Protein AF-A0A7Y0DZJ0-F1 (afdb_monomer)

Solvent-accessible surface area (backbone atoms only — not comparable to full-atom values): 6626 Å² total; per-residue (Å²): 134,86,83,87,88,81,76,81,82,70,68,72,65,77,72,63,78,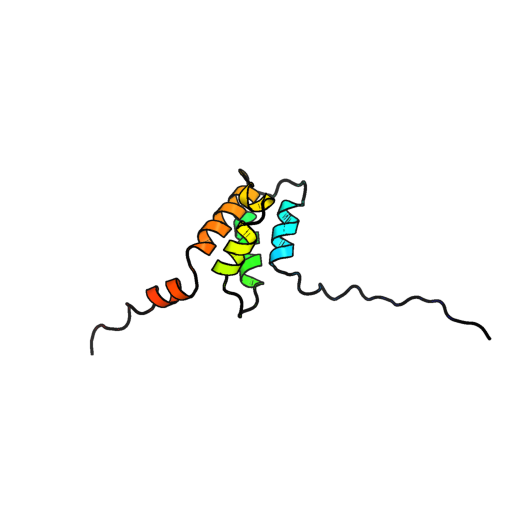68,51,43,66,55,59,58,51,48,60,76,68,44,97,60,86,69,60,91,77,43,30,64,54,53,50,50,54,36,62,71,58,48,59,92,88,58,54,63,15,59,54,22,46,59,55,37,64,37,67,71,39,57,66,36,71,61,71,38,62,18,46,36,32,50,50,25,57,56,43,36,73,55,36,67,70,60,53,58,64,62,67,69,77,76,83,84,78,89,131

Mean predicted aligned error: 12.22 Å

Structure (mmCIF, N/CA/C/O backbone):
data_AF-A0A7Y0DZJ0-F1
#
_entry.id   AF-A0A7Y0DZJ0-F1
#
loop_
_atom_site.group_PDB
_atom_site.id
_atom_site.type_symbol
_atom_site.label_atom_id
_atom_site.label_alt_id
_atom_site.label_comp_id
_atom_site.label_asym_id
_atom_site.label_entity_id
_atom_site.label_seq_id
_atom_site.pdbx_PDB_ins_code
_atom_site.Cartn_x
_atom_site.Cartn_y
_atom_site.Cartn_z
_atom_site.occupancy
_atom_site.B_iso_or_equiv
_atom_site.auth_seq_id
_atom_site.auth_comp_id
_atom_site.auth_asym_id
_atom_site.auth_atom_id
_atom_site.pdbx_PDB_model_num
ATOM 1 N N . MET A 1 1 ? 11.712 -55.951 3.857 1.00 36.31 1 MET A N 1
ATOM 2 C CA . MET A 1 1 ? 12.914 -55.262 3.346 1.00 36.31 1 MET A CA 1
ATOM 3 C C . MET A 1 1 ? 12.481 -54.316 2.233 1.00 36.31 1 MET A C 1
ATOM 5 O O . MET A 1 1 ? 11.801 -54.787 1.335 1.00 36.31 1 MET A O 1
ATOM 9 N N . THR A 1 2 ? 12.869 -53.035 2.354 1.00 40.84 2 THR A N 1
ATOM 10 C CA . THR A 1 2 ? 13.033 -52.016 1.280 1.00 40.84 2 THR A CA 1
ATOM 11 C C . THR A 1 2 ? 11.740 -51.488 0.619 1.00 40.84 2 THR A C 1
ATOM 13 O O . THR A 1 2 ? 11.138 -52.183 -0.182 1.00 40.84 2 THR A O 1
ATOM 16 N N . VAL A 1 3 ? 11.117 -50.401 1.106 1.00 44.72 3 VAL A N 1
ATOM 17 C CA . VAL A 1 3 ? 11.385 -48.938 0.958 1.00 44.72 3 VAL A CA 1
ATOM 18 C C . VAL A 1 3 ? 10.825 -48.318 -0.340 1.00 44.72 3 VAL A C 1
ATOM 20 O O . VAL A 1 3 ? 11.276 -48.632 -1.431 1.00 44.72 3 VAL A O 1
ATOM 23 N N . SER A 1 4 ? 9.847 -47.426 -0.108 1.00 49.47 4 SER A N 1
ATOM 24 C CA . SER A 1 4 ? 9.380 -46.204 -0.798 1.00 49.47 4 SER A CA 1
ATOM 25 C C . SER A 1 4 ? 9.991 -45.796 -2.143 1.00 49.47 4 SER A C 1
ATOM 27 O O . SER A 1 4 ? 11.206 -45.842 -2.287 1.00 49.47 4 SER A O 1
ATOM 29 N N . LEU A 1 5 ? 9.154 -45.236 -3.032 1.00 49.94 5 LEU A N 1
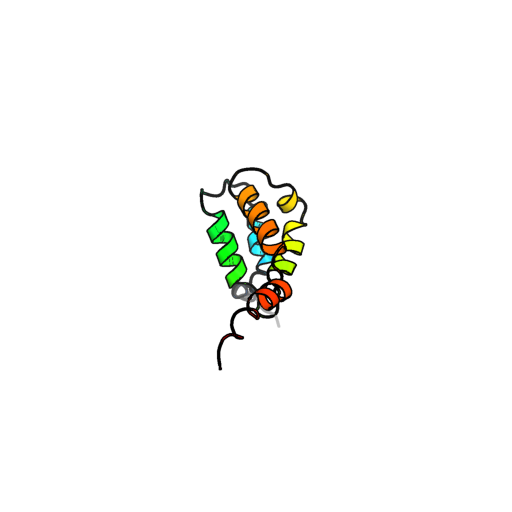ATOM 30 C CA . LEU A 1 5 ? 9.373 -43.931 -3.687 1.00 49.94 5 LEU A CA 1
ATOM 31 C C . LEU A 1 5 ? 8.213 -43.625 -4.650 1.00 49.94 5 LEU A C 1
ATOM 33 O O . LEU A 1 5 ? 8.287 -43.954 -5.824 1.00 49.94 5 LEU A O 1
ATOM 37 N N . TYR A 1 6 ? 7.170 -42.945 -4.174 1.00 43.44 6 TYR A N 1
ATOM 38 C CA . TYR A 1 6 ? 6.664 -41.799 -4.929 1.00 43.44 6 TYR A CA 1
ATOM 39 C C . TYR A 1 6 ? 6.495 -40.640 -3.945 1.00 43.44 6 TYR A C 1
ATOM 41 O O . TYR A 1 6 ? 5.933 -40.833 -2.863 1.00 43.44 6 TYR A O 1
ATOM 49 N N . PRO A 1 7 ? 7.125 -39.496 -4.255 1.00 46.78 7 PRO A N 1
ATOM 50 C CA . PRO A 1 7 ? 7.273 -38.380 -3.347 1.00 46.78 7 PRO A CA 1
ATOM 51 C C . PRO A 1 7 ? 5.911 -37.766 -3.078 1.00 46.78 7 PRO A C 1
ATOM 53 O O . PRO A 1 7 ? 5.022 -37.812 -3.923 1.00 46.78 7 PRO A O 1
ATOM 56 N N . SER A 1 8 ? 5.795 -37.182 -1.891 1.00 46.69 8 SER A N 1
ATOM 57 C CA . SER A 1 8 ? 4.786 -36.201 -1.545 1.00 46.69 8 SER A CA 1
ATOM 58 C C . SER A 1 8 ? 4.399 -35.384 -2.773 1.00 46.69 8 SER A C 1
ATOM 60 O O . SER A 1 8 ? 5.173 -34.527 -3.207 1.00 46.69 8 SER A O 1
ATOM 62 N N . ASP A 1 9 ? 3.189 -35.608 -3.288 1.00 41.34 9 ASP A N 1
ATOM 63 C CA . ASP A 1 9 ? 2.434 -34.535 -3.912 1.00 41.34 9 ASP A CA 1
ATOM 64 C C . ASP A 1 9 ? 2.226 -33.510 -2.799 1.00 41.34 9 ASP A C 1
ATOM 66 O O . ASP A 1 9 ? 1.241 -33.489 -2.062 1.00 41.34 9 ASP A O 1
ATOM 70 N N . SER A 1 10 ? 3.258 -32.688 -2.633 1.00 46.56 10 SER A N 1
ATOM 71 C CA . SER A 1 10 ? 3.167 -31.350 -2.113 1.00 46.56 10 SER A CA 1
ATOM 72 C C . SER A 1 10 ? 2.262 -30.637 -3.102 1.00 46.56 10 SER A C 1
ATOM 74 O O . SER A 1 10 ? 2.736 -29.954 -4.007 1.00 46.56 10 SER A O 1
ATOM 76 N N . VAL A 1 11 ? 0.954 -30.880 -2.977 1.00 43.66 11 VAL A N 1
ATOM 77 C CA . VAL A 1 11 ? -0.081 -30.024 -3.533 1.00 43.66 11 VAL A CA 1
ATOM 78 C C . VAL A 1 11 ? 0.335 -28.631 -3.119 1.00 43.66 11 VAL A C 1
ATOM 80 O O . VAL A 1 11 ? 0.328 -28.300 -1.933 1.00 43.66 11 VAL A O 1
ATOM 83 N N . ALA A 1 12 ? 0.868 -27.900 -4.099 1.00 41.81 12 ALA A N 1
ATOM 84 C CA . ALA A 1 12 ? 1.363 -26.555 -3.939 1.00 41.81 12 ALA A CA 1
ATOM 85 C C . ALA A 1 12 ? 0.358 -25.816 -3.061 1.00 41.81 12 ALA A C 1
ATOM 87 O O . ALA A 1 12 ? -0.836 -25.832 -3.374 1.00 41.81 12 ALA A O 1
ATOM 88 N N . SER A 1 13 ? 0.844 -25.299 -1.924 1.00 35.47 13 SER A N 1
ATOM 89 C CA . SER A 1 13 ? 0.031 -24.623 -0.918 1.00 35.47 13 SER A CA 1
ATOM 90 C C . SER A 1 13 ? -1.050 -23.802 -1.610 1.00 35.47 13 SER A C 1
ATOM 92 O O . SER A 1 13 ? -0.699 -23.041 -2.516 1.00 35.47 13 SER A O 1
ATOM 94 N N . PRO A 1 14 ? -2.331 -23.943 -1.225 1.00 41.19 14 PRO A N 1
ATOM 95 C CA . PRO A 1 14 ? -3.396 -23.131 -1.791 1.00 41.19 14 PRO A CA 1
ATOM 96 C C . PRO A 1 14 ? -2.992 -21.688 -1.550 1.00 41.19 14 PRO A C 1
ATOM 98 O O . PRO A 1 14 ? -2.983 -21.308 -0.386 1.00 41.19 14 PRO A O 1
ATOM 101 N N . VAL A 1 15 ? -2.538 -20.992 -2.608 1.00 43.06 15 VAL A N 1
ATOM 102 C CA . VAL A 1 15 ? -2.024 -19.610 -2.636 1.00 43.06 15 VAL A CA 1
ATOM 103 C C . VAL A 1 15 ? -1.908 -19.082 -1.217 1.00 43.06 15 VAL A C 1
ATOM 105 O O . VAL A 1 15 ? -2.870 -18.496 -0.724 1.00 43.06 15 VAL A O 1
ATOM 108 N N . ALA A 1 16 ? -0.834 -19.472 -0.510 1.00 37.78 16 ALA A N 1
ATOM 109 C CA . ALA A 1 16 ? -0.668 -19.151 0.905 1.00 37.78 16 ALA A CA 1
ATOM 110 C C . ALA A 1 16 ? -0.938 -17.663 1.018 1.00 37.78 16 ALA A C 1
ATOM 112 O O . ALA A 1 16 ? -0.164 -16.937 0.403 1.00 37.78 16 ALA A O 1
ATOM 113 N N . ILE A 1 17 ? -2.079 -17.293 1.633 1.00 44.41 17 ILE A N 1
ATOM 114 C CA . ILE A 1 17 ? -2.737 -15.977 1.547 1.00 44.41 17 ILE A CA 1
ATOM 115 C C . ILE A 1 17 ? -1.654 -14.950 1.300 1.00 44.41 17 ILE A C 1
ATOM 117 O O . ILE A 1 17 ? -0.897 -14.654 2.225 1.00 44.41 17 ILE A O 1
ATOM 121 N N . ALA A 1 18 ? -1.468 -14.588 0.024 1.00 50.06 18 ALA A N 1
ATOM 122 C CA . ALA A 1 18 ? -0.278 -13.858 -0.364 1.00 50.06 18 ALA A CA 1
ATOM 123 C C . ALA A 1 18 ? -0.354 -12.575 0.437 1.00 50.06 18 ALA A C 1
ATOM 125 O O . ALA A 1 18 ? -1.338 -11.845 0.306 1.00 50.06 18 ALA A O 1
ATOM 126 N N . ASP A 1 19 ? 0.601 -12.389 1.351 1.00 64.75 19 ASP A N 1
ATOM 127 C CA . ASP A 1 19 ? 0.653 -11.200 2.182 1.00 64.75 19 ASP A CA 1
ATOM 128 C C . ASP A 1 19 ? 0.462 -10.026 1.218 1.00 64.75 19 ASP A C 1
ATOM 130 O O . ASP A 1 19 ? 1.237 -9.906 0.265 1.00 64.75 19 ASP A O 1
ATOM 134 N N . PRO A 1 20 ? -0.597 -9.213 1.365 1.00 63.97 20 PRO A N 1
ATOM 135 C CA . PRO A 1 20 ? -0.896 -8.167 0.398 1.00 63.97 20 PRO A CA 1
ATOM 136 C C . PRO A 1 20 ? 0.324 -7.261 0.163 1.00 63.97 20 PRO A C 1
ATOM 138 O O . PRO A 1 20 ? 0.522 -6.740 -0.938 1.00 63.97 20 PRO A O 1
ATOM 141 N N . GLN A 1 21 ? 1.200 -7.127 1.168 1.00 67.62 21 GLN A N 1
ATOM 142 C CA . GLN A 1 21 ? 2.483 -6.440 1.037 1.00 67.62 21 GLN A CA 1
ATOM 143 C C . GLN A 1 21 ? 3.434 -7.120 0.040 1.00 67.62 21 GLN A C 1
ATOM 145 O O . GLN A 1 21 ? 4.085 -6.425 -0.741 1.00 67.62 21 GLN A O 1
ATOM 150 N N . GLN A 1 22 ? 3.497 -8.452 0.014 1.00 73.81 22 GLN A N 1
ATOM 151 C CA . GLN A 1 22 ? 4.285 -9.223 -0.953 1.00 73.81 22 GLN A CA 1
ATOM 152 C C . GLN A 1 22 ? 3.761 -9.056 -2.381 1.00 73.81 22 GLN A C 1
ATOM 154 O O . GLN A 1 22 ? 4.570 -8.937 -3.296 1.00 73.81 22 GLN A O 1
ATOM 159 N N . CYS A 1 23 ? 2.442 -8.957 -2.587 1.00 71.06 23 CYS A N 1
ATOM 160 C CA . CYS A 1 23 ? 1.879 -8.714 -3.921 1.00 71.06 23 CYS A CA 1
ATOM 161 C C . CYS A 1 23 ? 2.320 -7.366 -4.498 1.00 71.06 23 CYS A C 1
ATOM 163 O O . CYS A 1 23 ? 2.769 -7.304 -5.641 1.00 71.06 23 CYS A O 1
ATOM 165 N N . LEU A 1 24 ? 2.228 -6.289 -3.709 1.00 81.38 24 LEU A N 1
ATOM 166 C CA . LEU A 1 24 ? 2.700 -4.986 -4.171 1.00 81.38 24 LEU A CA 1
ATOM 167 C C . LEU A 1 24 ? 4.221 -4.966 -4.310 1.00 81.38 24 LEU A C 1
ATOM 169 O O . LEU A 1 24 ? 4.709 -4.458 -5.307 1.00 81.38 24 LEU A O 1
ATOM 173 N N . THR A 1 25 ? 4.970 -5.558 -3.377 1.00 77.25 25 THR A N 1
ATOM 174 C CA . THR A 1 25 ? 6.440 -5.604 -3.457 1.00 77.25 25 THR A CA 1
ATOM 175 C C . THR A 1 25 ? 6.911 -6.334 -4.716 1.00 77.25 25 THR A C 1
ATOM 177 O O . THR A 1 25 ? 7.762 -5.808 -5.429 1.00 77.25 25 THR A O 1
ATOM 180 N N . ALA A 1 26 ? 6.288 -7.466 -5.057 1.00 80.62 26 ALA A N 1
ATOM 181 C CA . ALA A 1 26 ? 6.595 -8.224 -6.267 1.00 80.62 26 ALA A CA 1
ATOM 182 C C . ALA A 1 26 ? 6.394 -7.395 -7.549 1.00 80.62 26 ALA A C 1
ATOM 184 O O . ALA A 1 26 ? 7.185 -7.511 -8.479 1.00 80.62 26 ALA A O 1
ATOM 185 N N . LEU A 1 27 ? 5.405 -6.492 -7.595 1.00 81.25 27 LEU A N 1
ATOM 186 C CA . LEU A 1 27 ? 5.213 -5.597 -8.748 1.00 81.25 27 LEU A CA 1
ATOM 187 C C . LEU A 1 27 ? 6.380 -4.622 -8.953 1.00 81.25 27 LEU A C 1
ATOM 189 O O . LEU A 1 27 ? 6.652 -4.243 -10.087 1.00 81.25 27 LEU A O 1
ATOM 193 N N . PHE A 1 28 ? 7.080 -4.228 -7.885 1.00 81.31 28 PHE A N 1
ATOM 194 C CA . PHE A 1 28 ? 8.298 -3.409 -7.982 1.00 81.31 28 PHE A CA 1
ATOM 195 C C . PHE A 1 28 ? 9.557 -4.243 -8.270 1.00 81.31 28 PHE A C 1
ATOM 197 O O . PHE A 1 28 ? 10.616 -3.670 -8.534 1.00 81.31 28 PHE A O 1
ATOM 204 N N . GLU A 1 29 ? 9.466 -5.571 -8.189 1.00 80.38 29 GLU A N 1
ATOM 205 C CA . GLU A 1 29 ? 10.539 -6.511 -8.538 1.00 80.38 29 GLU A CA 1
ATOM 206 C C . GLU A 1 29 ? 10.418 -7.029 -9.974 1.00 80.38 29 GLU A C 1
ATOM 208 O O . GLU A 1 29 ? 11.393 -7.531 -10.532 1.00 80.38 29 GLU A O 1
ATOM 213 N N . MET A 1 30 ? 9.244 -6.892 -10.593 1.00 76.31 30 MET A N 1
ATOM 214 C CA . MET A 1 30 ? 9.073 -7.192 -12.005 1.00 76.31 30 MET A CA 1
ATOM 215 C C . MET A 1 30 ? 9.801 -6.137 -12.846 1.00 76.31 30 MET A C 1
ATOM 217 O O . MET A 1 30 ? 9.414 -4.973 -12.863 1.00 76.31 30 MET A O 1
ATOM 221 N N . ASP A 1 31 ? 10.800 -6.563 -13.622 1.00 64.62 31 ASP A N 1
ATOM 222 C CA . ASP A 1 31 ? 11.499 -5.749 -14.638 1.00 64.62 31 ASP A CA 1
ATOM 223 C C . ASP A 1 31 ? 10.609 -5.437 -15.867 1.00 64.62 31 ASP A C 1
ATOM 225 O O . ASP A 1 31 ? 11.073 -5.309 -17.001 1.00 64.62 31 ASP A O 1
ATOM 229 N N . THR A 1 32 ? 9.294 -5.342 -15.666 1.00 72.12 32 THR A N 1
ATOM 230 C CA . THR A 1 32 ? 8.317 -5.080 -16.718 1.00 72.12 32 THR A CA 1
ATOM 231 C C . THR A 1 32 ? 7.647 -3.734 -16.508 1.00 72.12 32 THR A C 1
ATOM 233 O O . THR A 1 32 ? 7.297 -3.350 -15.391 1.00 72.12 32 THR A O 1
ATOM 236 N N . THR A 1 33 ? 7.434 -3.016 -17.605 1.00 79.56 33 THR A N 1
ATOM 237 C CA . THR A 1 33 ? 6.624 -1.804 -17.586 1.00 79.56 33 THR A CA 1
ATOM 238 C C . THR A 1 33 ? 5.176 -2.193 -17.321 1.00 79.56 33 THR A C 1
ATOM 240 O O . THR A 1 33 ? 4.568 -2.935 -18.093 1.00 79.56 33 THR A O 1
ATOM 243 N N . LEU A 1 34 ? 4.621 -1.687 -16.226 1.00 85.44 34 LEU A N 1
ATOM 244 C CA . LEU A 1 34 ? 3.211 -1.865 -15.908 1.00 85.44 34 LEU A CA 1
ATOM 245 C C . LEU A 1 34 ? 2.338 -1.084 -16.911 1.00 85.44 34 LEU A C 1
ATOM 247 O O . LEU A 1 34 ? 2.723 0.018 -17.309 1.00 85.44 34 LEU A O 1
ATOM 251 N N . PRO A 1 35 ? 1.182 -1.632 -17.320 1.00 86.25 35 PRO A N 1
ATOM 252 C CA . PRO A 1 35 ? 0.272 -0.955 -18.238 1.00 86.25 35 PRO A CA 1
ATOM 253 C C . PRO A 1 35 ? -0.410 0.250 -17.577 1.00 86.25 35 PRO A C 1
ATOM 255 O O . PRO A 1 35 ? -0.720 0.207 -16.389 1.00 86.25 35 PRO A O 1
ATOM 258 N N . ASP A 1 36 ? -0.688 1.296 -18.355 1.00 85.31 36 ASP A N 1
ATOM 259 C CA . ASP A 1 36 ? -1.324 2.524 -17.861 1.00 85.31 36 ASP A CA 1
ATOM 260 C C . ASP A 1 36 ? -2.658 2.247 -17.135 1.00 85.31 36 ASP A C 1
ATOM 262 O O . ASP A 1 36 ? -3.503 1.484 -17.616 1.00 85.31 36 ASP A O 1
ATOM 266 N N . GLY A 1 37 ? -2.860 2.889 -15.978 1.00 82.69 37 GLY A N 1
ATOM 267 C CA . GLY A 1 37 ? -4.061 2.733 -15.139 1.00 82.69 37 GLY A CA 1
ATOM 268 C C . GLY A 1 37 ? -4.086 1.462 -14.275 1.00 82.69 37 GLY A C 1
ATOM 269 O O . GLY A 1 37 ? -5.089 1.161 -13.615 1.00 82.69 37 GLY A O 1
ATOM 270 N N . PHE A 1 38 ? -2.994 0.697 -14.256 1.00 89.19 38 PHE A N 1
ATOM 271 C CA . PHE A 1 38 ? -2.849 -0.479 -13.405 1.00 89.19 38 PHE A CA 1
ATOM 272 C C . PHE A 1 38 ? -2.671 -0.122 -11.925 1.00 89.19 38 PHE A C 1
ATOM 274 O O . PHE A 1 38 ? -3.092 -0.886 -11.058 1.00 89.19 38 PHE A O 1
ATOM 281 N N . 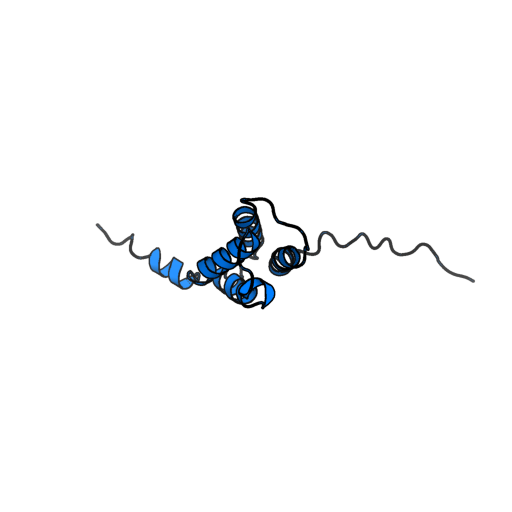ALA A 1 39 ? -2.090 1.034 -11.613 1.00 90.75 39 ALA A N 1
ATOM 282 C CA . ALA A 1 39 ? -1.750 1.469 -10.266 1.00 90.75 39 ALA A CA 1
ATOM 283 C C . ALA A 1 39 ? -2.969 1.516 -9.345 1.00 90.75 39 ALA A C 1
ATOM 285 O O . ALA A 1 39 ? -2.945 0.940 -8.256 1.00 90.75 39 ALA A O 1
ATOM 286 N N . GLU A 1 40 ? -4.054 2.154 -9.783 1.00 92.00 40 GLU A N 1
ATOM 287 C CA . GLU A 1 40 ? -5.311 2.210 -9.039 1.00 92.00 40 GLU A CA 1
ATOM 288 C C . GLU A 1 40 ? -5.888 0.807 -8.825 1.00 92.00 40 GLU A C 1
ATOM 290 O O . GLU A 1 40 ? -6.324 0.480 -7.722 1.00 92.00 40 GLU A O 1
ATOM 295 N N . THR A 1 41 ? -5.836 -0.046 -9.850 1.00 90.62 41 THR A N 1
ATOM 296 C CA . THR A 1 41 ? -6.326 -1.430 -9.773 1.00 90.62 41 THR A CA 1
ATOM 297 C C . THR A 1 41 ? -5.514 -2.257 -8.775 1.00 90.62 41 THR A C 1
ATOM 299 O O . THR A 1 41 ? -6.089 -2.977 -7.953 1.00 90.62 41 THR A O 1
ATOM 302 N N . ALA A 1 42 ? -4.187 -2.125 -8.798 1.00 90.00 42 ALA A N 1
ATOM 303 C CA . ALA A 1 42 ? -3.280 -2.795 -7.877 1.00 90.00 42 ALA A CA 1
ATOM 304 C C . ALA A 1 42 ? -3.513 -2.335 -6.432 1.00 90.00 42 ALA A C 1
ATOM 306 O O . ALA A 1 42 ? -3.614 -3.165 -5.531 1.00 90.00 42 ALA A O 1
ATOM 307 N N . ILE A 1 43 ? -3.676 -1.026 -6.214 1.00 92.81 43 ILE A N 1
ATOM 308 C CA . ILE A 1 43 ? -3.966 -0.456 -4.894 1.00 92.81 43 ILE A CA 1
ATOM 309 C C . ILE A 1 43 ? -5.337 -0.897 -4.374 1.00 92.81 43 ILE A C 1
ATOM 311 O O . ILE A 1 43 ? -5.446 -1.270 -3.208 1.00 92.81 43 ILE A O 1
ATOM 315 N N . LEU A 1 44 ? -6.379 -0.890 -5.208 1.00 91.25 44 LEU A N 1
ATOM 316 C CA . LEU A 1 44 ? -7.711 -1.351 -4.805 1.00 91.25 44 LEU A CA 1
ATOM 317 C C . LEU A 1 44 ? -7.704 -2.840 -4.457 1.00 91.25 44 LEU A C 1
ATOM 319 O O . LEU A 1 44 ? -8.235 -3.230 -3.419 1.00 91.25 44 LEU A O 1
ATOM 323 N N . SER A 1 45 ? -7.055 -3.658 -5.286 1.00 89.12 45 SER A N 1
ATOM 324 C CA . SER A 1 45 ? -6.907 -5.094 -5.031 1.00 89.12 45 SER A CA 1
ATOM 325 C C . SER A 1 45 ? -6.141 -5.349 -3.732 1.00 89.12 45 SER A C 1
ATOM 327 O O . SER A 1 45 ? -6.550 -6.184 -2.927 1.00 89.12 45 SER A O 1
ATOM 329 N N . TRP A 1 46 ? -5.073 -4.582 -3.490 1.00 91.75 46 TRP A N 1
ATOM 330 C CA . TRP A 1 46 ? -4.314 -4.622 -2.244 1.00 91.75 46 TRP A CA 1
ATOM 331 C C . TRP A 1 46 ? -5.180 -4.265 -1.032 1.00 91.75 46 TRP A C 1
ATOM 333 O O . TRP A 1 46 ? -5.229 -5.043 -0.085 1.00 91.75 46 TRP A O 1
ATOM 343 N N . LEU A 1 47 ? -5.914 -3.146 -1.082 1.00 90.50 47 LEU A N 1
ATOM 344 C CA . LEU A 1 47 ? -6.793 -2.692 0.002 1.00 90.50 47 LEU A CA 1
ATOM 345 C C . LEU A 1 47 ? -7.868 -3.723 0.360 1.00 90.50 47 LEU A C 1
ATOM 347 O O . LEU A 1 47 ? -8.105 -3.964 1.539 1.00 90.50 47 LEU A O 1
ATOM 351 N N . ILE A 1 48 ? -8.508 -4.330 -0.644 1.00 88.81 48 ILE A N 1
ATOM 352 C CA . ILE A 1 48 ? -9.563 -5.339 -0.444 1.00 88.81 48 ILE A CA 1
ATOM 353 C C . ILE A 1 48 ? -8.988 -6.647 0.123 1.00 88.81 48 ILE A C 1
ATOM 355 O O . ILE A 1 48 ? -9.696 -7.384 0.805 1.00 88.81 48 ILE A O 1
ATOM 359 N N . SER A 1 49 ? -7.709 -6.924 -0.135 1.00 86.44 49 SER A N 1
ATOM 360 C CA . SER A 1 49 ? -7.023 -8.127 0.353 1.00 86.44 49 SER A CA 1
ATOM 361 C C . SER A 1 49 ? -6.450 -7.971 1.765 1.00 86.44 49 SER A C 1
ATOM 363 O O . SER A 1 49 ? -5.976 -8.954 2.335 1.00 86.44 49 SER A O 1
ATOM 365 N N . LEU A 1 50 ? -6.457 -6.762 2.341 1.00 86.69 50 LEU A N 1
ATOM 366 C CA . LEU A 1 50 ? -5.985 -6.549 3.708 1.00 86.69 50 LEU A CA 1
ATOM 367 C C . LEU A 1 50 ? -6.919 -7.240 4.720 1.00 86.69 50 LEU A C 1
ATOM 369 O O . LEU A 1 50 ? -8.137 -7.072 4.638 1.00 86.69 50 LEU A O 1
ATOM 373 N N . PRO A 1 51 ? -6.371 -7.965 5.714 1.00 86.19 51 PRO A N 1
ATOM 374 C CA . PRO A 1 51 ? -7.142 -8.428 6.864 1.00 86.19 51 PRO A CA 1
ATOM 375 C C . PRO A 1 51 ? -7.860 -7.267 7.565 1.00 86.19 51 PRO A C 1
ATOM 377 O O . PRO A 1 51 ? -7.300 -6.176 7.693 1.00 86.19 51 PRO A O 1
ATOM 380 N N . SER A 1 52 ? -9.076 -7.507 8.064 1.00 83.31 52 SER A N 1
ATOM 381 C CA . SER A 1 52 ? -9.931 -6.485 8.691 1.00 83.31 52 SER A CA 1
ATOM 382 C C . SER A 1 52 ? -9.308 -5.799 9.907 1.00 83.31 52 SER A C 1
ATOM 384 O O . SER A 1 52 ? -9.702 -4.690 10.268 1.00 83.31 52 SER A O 1
ATOM 386 N N . GLU A 1 53 ? -8.347 -6.453 10.552 1.00 85.00 53 GLU A N 1
ATOM 387 C CA . GLU A 1 53 ? -7.653 -5.975 11.746 1.00 85.00 53 GLU A CA 1
ATOM 388 C C . GLU A 1 53 ? -6.509 -5.004 11.411 1.00 85.00 53 GLU A C 1
ATOM 390 O O . GLU A 1 53 ? -5.994 -4.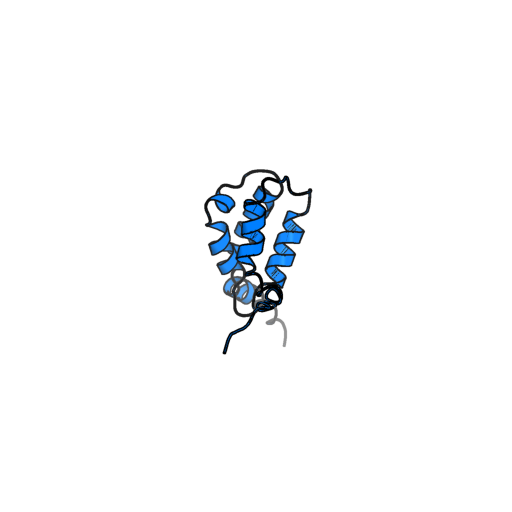324 12.303 1.00 85.00 53 GLU A O 1
ATOM 395 N N . ILE A 1 54 ? -6.088 -4.938 10.143 1.00 86.12 54 ILE A N 1
ATOM 396 C CA . ILE A 1 54 ? -4.979 -4.095 9.701 1.00 86.12 54 ILE A CA 1
ATOM 397 C C . ILE A 1 54 ? -5.504 -2.720 9.284 1.00 86.12 54 ILE A C 1
ATOM 399 O O . ILE A 1 54 ? -6.300 -2.597 8.359 1.00 86.12 54 ILE A O 1
ATOM 403 N N . ASP A 1 55 ? -4.994 -1.662 9.923 1.00 87.06 55 ASP A N 1
ATOM 404 C CA . ASP A 1 55 ? -5.225 -0.282 9.482 1.00 87.06 55 ASP A CA 1
ATOM 405 C C . ASP A 1 55 ? -4.520 -0.038 8.132 1.00 87.06 55 ASP A C 1
ATOM 407 O O . ASP A 1 55 ? -3.279 -0.053 8.086 1.00 87.06 55 ASP A O 1
ATOM 411 N N . PRO A 1 56 ? -5.264 0.242 7.043 1.00 90.69 56 PRO A N 1
ATOM 412 C CA . PRO A 1 56 ? -4.681 0.466 5.725 1.00 90.69 56 PRO A CA 1
ATOM 413 C C . PRO A 1 56 ? -3.659 1.603 5.701 1.00 90.69 56 PRO A C 1
ATOM 415 O O . PRO A 1 56 ? -2.672 1.523 4.971 1.00 90.69 56 PRO A O 1
ATOM 418 N N . ALA A 1 57 ? -3.838 2.643 6.523 1.00 92.06 57 ALA A N 1
ATOM 419 C CA . ALA A 1 57 ? -2.890 3.752 6.580 1.00 92.06 57 ALA A CA 1
ATOM 420 C C . ALA A 1 57 ? -1.541 3.322 7.168 1.00 92.06 57 ALA A C 1
ATOM 422 O O . ALA A 1 57 ? -0.491 3.728 6.668 1.00 92.06 57 ALA A O 1
ATOM 423 N N . ARG A 1 58 ? -1.557 2.467 8.200 1.00 89.62 58 ARG A N 1
ATOM 424 C CA . ARG A 1 58 ? -0.329 1.907 8.786 1.00 89.62 58 ARG A CA 1
ATOM 425 C C . ARG A 1 58 ? 0.350 0.959 7.808 1.00 89.62 58 ARG A C 1
ATOM 427 O O . ARG A 1 58 ? 1.552 1.084 7.591 1.00 89.62 58 ARG A O 1
ATOM 434 N N . ALA A 1 59 ? -0.417 0.075 7.171 1.00 90.38 59 ALA A N 1
ATOM 435 C CA . ALA A 1 59 ? 0.114 -0.842 6.167 1.00 90.38 59 ALA A CA 1
ATOM 436 C C . ALA A 1 59 ? 0.746 -0.092 4.982 1.00 90.38 59 ALA A C 1
ATOM 438 O O . ALA A 1 59 ? 1.847 -0.441 4.552 1.00 90.38 59 ALA A O 1
ATOM 439 N N . ALA A 1 60 ? 0.099 0.978 4.508 1.00 92.19 60 ALA A N 1
ATOM 440 C CA . ALA A 1 60 ? 0.615 1.823 3.436 1.00 92.19 60 ALA A CA 1
ATOM 441 C C . ALA A 1 60 ? 1.882 2.583 3.851 1.00 92.19 60 ALA A C 1
ATOM 443 O O . ALA A 1 60 ? 2.804 2.709 3.048 1.00 92.19 60 ALA A O 1
ATOM 444 N N . ALA A 1 61 ? 1.962 3.056 5.100 1.00 91.00 61 ALA A N 1
ATOM 445 C CA . ALA A 1 61 ? 3.162 3.705 5.625 1.00 91.00 61 ALA A CA 1
ATOM 446 C C . ALA A 1 61 ? 4.352 2.735 5.702 1.00 91.00 61 ALA A C 1
ATOM 448 O O . ALA A 1 61 ? 5.452 3.080 5.271 1.00 91.00 61 ALA A O 1
ATOM 449 N N . THR A 1 62 ? 4.129 1.513 6.198 1.00 90.12 62 THR A N 1
ATOM 450 C CA . THR A 1 62 ? 5.161 0.467 6.246 1.00 90.12 62 THR A CA 1
ATOM 451 C C . THR A 1 62 ? 5.647 0.123 4.843 1.00 90.12 62 THR A C 1
ATOM 453 O O . THR A 1 62 ? 6.844 0.202 4.573 1.00 90.12 62 THR A O 1
ATOM 456 N N . LEU A 1 63 ? 4.728 -0.180 3.927 1.00 89.38 63 LEU A N 1
ATOM 457 C CA . LEU A 1 63 ? 5.074 -0.560 2.562 1.00 89.38 63 LEU A CA 1
ATOM 458 C C . LEU A 1 63 ? 5.743 0.595 1.796 1.00 89.38 63 LEU A C 1
ATOM 460 O O . LEU A 1 63 ? 6.773 0.413 1.154 1.00 89.38 63 LEU A O 1
ATOM 464 N N . GLY A 1 64 ? 5.213 1.811 1.926 1.00 88.50 64 GLY A N 1
ATOM 465 C CA . GLY A 1 64 ? 5.760 3.014 1.299 1.00 88.50 64 GLY A CA 1
ATOM 466 C C . GLY A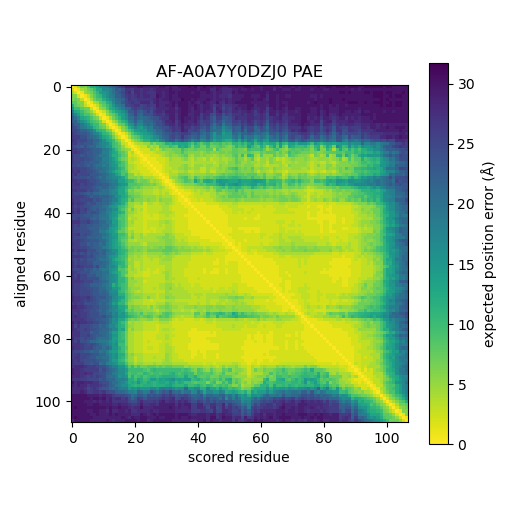 1 64 ? 7.148 3.414 1.810 1.00 88.50 64 GLY A C 1
ATOM 467 O O . GLY A 1 64 ? 7.829 4.189 1.141 1.00 88.50 64 GLY A O 1
ATOM 468 N N . SER A 1 65 ? 7.583 2.891 2.963 1.00 88.44 65 SER A N 1
ATOM 469 C CA . SER A 1 65 ? 8.931 3.124 3.500 1.00 88.44 65 SER A CA 1
ATOM 470 C C . SER A 1 65 ? 10.009 2.239 2.865 1.00 88.44 65 SER A C 1
ATOM 472 O O . SER A 1 65 ? 11.198 2.519 3.024 1.00 88.44 65 SER A O 1
ATOM 474 N N . LEU A 1 66 ? 9.621 1.190 2.127 1.00 88.38 66 LEU A N 1
ATOM 475 C CA . LEU A 1 66 ? 10.577 0.305 1.469 1.00 88.38 66 LEU A CA 1
ATOM 476 C C . LEU A 1 66 ? 11.368 1.085 0.405 1.00 88.38 66 LEU A C 1
ATOM 478 O O . LEU A 1 66 ? 10.746 1.748 -0.425 1.00 88.38 66 LEU A O 1
ATOM 482 N N . PRO A 1 67 ? 12.714 0.990 0.358 1.00 85.44 67 PRO A N 1
ATOM 483 C CA . PRO A 1 67 ? 13.542 1.837 -0.506 1.00 85.44 67 PRO A CA 1
ATOM 484 C C . PRO A 1 67 ? 13.130 1.852 -1.983 1.00 85.44 67 PRO A C 1
ATOM 486 O O . PRO A 1 67 ? 13.120 2.912 -2.605 1.00 85.44 67 PRO A O 1
ATOM 489 N N . ARG A 1 68 ? 12.738 0.696 -2.538 1.00 83.38 68 ARG A N 1
ATOM 490 C CA . ARG A 1 68 ? 12.286 0.586 -3.937 1.00 83.38 68 ARG A CA 1
ATOM 491 C C . ARG A 1 68 ? 10.962 1.304 -4.188 1.00 83.38 68 ARG A C 1
ATOM 493 O O . ARG A 1 68 ? 10.791 1.905 -5.240 1.00 83.38 68 ARG A O 1
ATOM 500 N N . ILE A 1 69 ? 10.054 1.279 -3.217 1.00 85.88 69 ILE A N 1
ATOM 501 C CA . ILE A 1 69 ? 8.743 1.927 -3.314 1.00 85.88 69 ILE A CA 1
ATOM 502 C C . ILE A 1 69 ? 8.888 3.427 -3.050 1.00 85.88 69 ILE A C 1
ATOM 504 O O . ILE A 1 69 ? 8.364 4.244 -3.805 1.00 85.88 69 ILE A O 1
ATOM 508 N N . ALA A 1 70 ? 9.655 3.808 -2.027 1.00 85.81 70 ALA A N 1
ATOM 509 C CA . ALA A 1 70 ? 9.945 5.199 -1.692 1.00 85.81 70 ALA A CA 1
ATOM 510 C C . ALA A 1 70 ? 10.683 5.933 -2.825 1.00 85.81 70 ALA A C 1
ATOM 512 O O . ALA A 1 70 ? 10.417 7.107 -3.081 1.00 85.81 70 ALA A O 1
ATOM 513 N N . GLY A 1 71 ? 11.599 5.232 -3.501 1.00 83.62 71 GLY A N 1
ATOM 514 C CA . GLY A 1 71 ? 12.403 5.753 -4.605 1.00 83.62 71 GLY A CA 1
ATOM 515 C C . GLY A 1 71 ? 11.757 5.642 -5.987 1.00 83.62 71 GLY A C 1
ATOM 516 O O . GLY A 1 71 ? 12.330 6.160 -6.942 1.00 83.62 71 GLY A O 1
ATOM 517 N N . ALA A 1 72 ? 10.596 4.993 -6.122 1.00 86.56 72 ALA A N 1
ATOM 518 C CA . ALA A 1 72 ? 9.932 4.853 -7.412 1.00 86.56 72 ALA A CA 1
ATOM 519 C C . ALA A 1 72 ? 9.431 6.209 -7.925 1.00 86.56 72 ALA A C 1
ATOM 521 O O . ALA A 1 72 ? 8.661 6.902 -7.254 1.00 86.56 72 ALA A O 1
ATOM 522 N N . GLN A 1 73 ? 9.867 6.572 -9.130 1.00 80.50 73 GLN A N 1
ATOM 523 C CA . GLN A 1 73 ? 9.502 7.814 -9.804 1.00 80.50 73 GLN A CA 1
ATOM 524 C C . GLN A 1 73 ? 9.070 7.512 -11.239 1.00 80.50 73 GLN A C 1
ATOM 526 O O . GLN A 1 73 ? 9.755 6.783 -11.952 1.00 80.50 73 GLN A O 1
ATOM 531 N N . GLY A 1 74 ? 7.958 8.116 -11.662 1.00 83.00 74 GLY A N 1
ATOM 532 C CA . GLY A 1 74 ? 7.410 7.954 -13.011 1.00 83.00 74 GLY A CA 1
ATOM 533 C C . GLY A 1 74 ? 6.628 6.653 -13.225 1.00 83.00 74 GLY A C 1
ATOM 534 O O . GLY A 1 74 ? 6.744 5.699 -12.458 1.00 83.00 74 GLY A O 1
ATOM 535 N N . GLY A 1 75 ? 5.795 6.652 -14.270 1.00 89.50 75 GLY A N 1
ATOM 536 C CA . GLY A 1 75 ? 4.926 5.529 -14.627 1.00 89.50 75 GLY A CA 1
ATOM 537 C C . GLY A 1 75 ? 3.995 5.076 -13.497 1.00 89.50 75 GLY A C 1
ATOM 538 O O . GLY A 1 75 ? 3.743 5.786 -12.518 1.00 89.50 75 GLY A O 1
ATOM 539 N N . GLU A 1 76 ? 3.506 3.849 -13.624 1.00 91.56 76 GLU A N 1
ATOM 540 C CA . GLU A 1 76 ? 2.565 3.251 -12.676 1.00 91.56 76 GLU A CA 1
ATOM 541 C C . GLU A 1 76 ? 3.203 2.920 -11.320 1.00 91.56 76 GLU A C 1
ATOM 543 O O . GLU A 1 76 ? 2.555 3.050 -10.288 1.00 91.56 76 GLU A O 1
ATOM 548 N N . THR A 1 77 ? 4.486 2.552 -11.267 1.00 90.25 77 THR A N 1
ATOM 549 C CA . THR A 1 77 ? 5.180 2.296 -9.989 1.00 90.25 77 THR A CA 1
ATOM 550 C C . THR A 1 77 ? 5.323 3.579 -9.165 1.00 90.25 77 THR A C 1
ATOM 552 O O . THR A 1 77 ? 5.081 3.576 -7.953 1.00 90.25 77 THR A O 1
ATOM 555 N N . GLY A 1 78 ? 5.618 4.709 -9.818 1.00 91.44 78 GLY A N 1
ATOM 556 C CA . GLY A 1 78 ? 5.562 6.034 -9.200 1.00 91.44 78 GLY A CA 1
ATOM 557 C C . GLY A 1 78 ? 4.149 6.403 -8.736 1.00 91.44 78 GLY A C 1
ATOM 558 O O . GLY A 1 78 ? 3.978 6.950 -7.641 1.00 91.44 78 GLY A O 1
ATOM 559 N N . ARG A 1 79 ? 3.123 6.045 -9.520 1.00 94.31 79 ARG A N 1
ATOM 560 C CA . ARG A 1 79 ? 1.713 6.260 -9.162 1.00 94.31 79 ARG A CA 1
ATOM 561 C C . ARG A 1 79 ? 1.288 5.438 -7.941 1.00 94.31 79 ARG A C 1
ATOM 563 O O . ARG A 1 79 ? 0.705 6.003 -7.017 1.00 94.31 79 ARG A O 1
ATOM 570 N N . ILE A 1 80 ? 1.650 4.157 -7.873 1.00 93.31 80 ILE A N 1
ATOM 571 C CA . ILE A 1 80 ? 1.434 3.286 -6.702 1.00 93.31 80 ILE A CA 1
ATOM 572 C C . ILE A 1 80 ? 2.114 3.891 -5.467 1.00 93.31 80 ILE A C 1
ATOM 574 O O . ILE A 1 80 ? 1.487 4.038 -4.419 1.00 93.31 80 ILE A O 1
ATOM 578 N N . SER A 1 81 ? 3.373 4.319 -5.600 1.00 92.75 81 SER A N 1
ATOM 579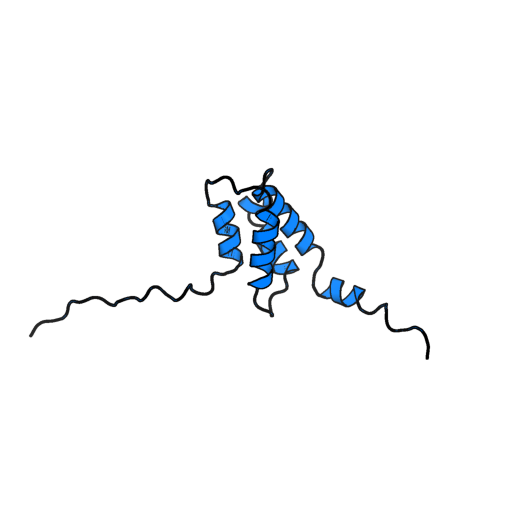 C CA . SER A 1 81 ? 4.121 4.977 -4.521 1.00 92.75 81 SER A CA 1
ATOM 580 C C . SER A 1 81 ? 3.421 6.248 -4.013 1.00 92.75 81 SER A C 1
ATOM 582 O O . SER A 1 81 ? 3.336 6.488 -2.805 1.00 92.75 81 SER A O 1
ATOM 584 N N . GLN A 1 82 ? 2.857 7.055 -4.918 1.00 94.56 82 GLN A N 1
ATOM 585 C CA . GLN A 1 82 ? 2.054 8.223 -4.550 1.00 94.56 82 GLN A CA 1
ATOM 586 C C . GLN A 1 82 ? 0.777 7.835 -3.800 1.00 94.56 82 GLN A C 1
ATOM 588 O O . GLN A 1 82 ? 0.499 8.417 -2.751 1.00 94.56 82 GLN A O 1
ATOM 593 N N . LEU A 1 83 ? 0.025 6.857 -4.304 1.00 94.88 83 LEU A N 1
ATOM 594 C CA . LEU A 1 83 ? -1.222 6.406 -3.686 1.00 94.88 83 LEU A CA 1
ATOM 595 C C . LEU A 1 83 ? -0.985 5.852 -2.274 1.00 94.88 83 LEU A C 1
ATOM 597 O O . LEU A 1 83 ? -1.725 6.193 -1.354 1.00 94.88 83 LEU A O 1
ATOM 601 N N . LEU A 1 84 ? 0.095 5.095 -2.054 1.00 93.81 84 LEU A N 1
ATOM 602 C CA . LEU A 1 84 ? 0.478 4.630 -0.714 1.00 93.81 84 LEU A CA 1
ATOM 603 C C . LEU A 1 84 ? 0.746 5.800 0.246 1.00 93.81 84 LEU A C 1
ATOM 605 O O . LEU A 1 84 ? 0.280 5.787 1.388 1.00 93.81 84 LEU A O 1
ATOM 609 N N . ARG A 1 85 ? 1.429 6.859 -0.217 1.00 93.94 85 ARG A N 1
ATOM 610 C CA . ARG A 1 85 ? 1.623 8.084 0.584 1.00 93.94 85 ARG A CA 1
ATOM 611 C C . ARG A 1 85 ? 0.309 8.794 0.894 1.00 93.94 85 ARG A C 1
ATOM 613 O O . ARG A 1 85 ? 0.178 9.369 1.973 1.00 93.94 85 ARG A O 1
ATOM 620 N N . GLU A 1 86 ? -0.638 8.805 -0.039 1.00 94.06 86 GLU A N 1
ATOM 621 C CA . GLU A 1 86 ? -1.958 9.404 0.169 1.00 94.06 86 GLU A CA 1
ATOM 622 C C . GLU A 1 86 ? -2.765 8.612 1.203 1.00 94.06 86 GLU A C 1
ATOM 624 O O . GLU A 1 86 ? -3.248 9.206 2.166 1.00 94.06 86 GLU A O 1
ATOM 629 N N . ILE A 1 87 ? -2.820 7.282 1.082 1.00 93.69 87 ILE A N 1
ATOM 630 C CA . ILE A 1 87 ? -3.512 6.387 2.026 1.00 93.69 87 ILE A CA 1
ATOM 631 C C . ILE A 1 87 ? -2.943 6.537 3.443 1.00 93.69 87 ILE A C 1
ATOM 633 O O . ILE A 1 87 ? -3.697 6.696 4.405 1.00 93.69 87 ILE A O 1
ATOM 637 N N . ALA A 1 88 ? -1.615 6.601 3.580 1.00 93.19 88 ALA A N 1
ATOM 638 C CA . ALA A 1 88 ? -0.945 6.777 4.871 1.00 93.19 88 ALA A CA 1
ATOM 639 C C . ALA A 1 88 ? -1.358 8.062 5.627 1.00 93.19 88 ALA A C 1
ATOM 641 O O . ALA A 1 88 ? -1.202 8.145 6.846 1.00 93.19 88 ALA A O 1
ATOM 642 N N . ARG A 1 89 ? -1.915 9.076 4.942 1.00 91.94 89 ARG A N 1
ATOM 643 C CA . ARG A 1 89 ? -2.371 10.341 5.560 1.00 91.94 89 ARG A CA 1
ATOM 644 C C . ARG A 1 89 ? -3.754 10.258 6.211 1.00 91.94 89 ARG A C 1
ATOM 646 O O . ARG A 1 89 ? -4.172 11.238 6.851 1.00 91.94 89 ARG A O 1
ATOM 653 N N . TYR A 1 90 ? -4.471 9.148 6.044 1.00 88.38 90 TYR A N 1
ATOM 654 C CA . TYR A 1 90 ? -5.845 8.972 6.518 1.00 88.38 90 TYR A CA 1
ATOM 655 C C . TYR A 1 90 ? -6.000 7.709 7.378 1.00 88.38 90 TYR A C 1
ATOM 657 O O . TYR A 1 90 ? -6.707 6.787 6.982 1.00 88.38 90 TYR A O 1
ATOM 665 N N . PRO A 1 91 ? -5.381 7.666 8.575 1.00 82.56 91 PRO A N 1
ATOM 666 C CA . PRO A 1 91 ? -5.595 6.566 9.511 1.00 82.56 91 PRO A CA 1
ATOM 667 C C . PRO A 1 91 ? -7.052 6.481 9.960 1.00 82.56 91 PRO A C 1
ATOM 669 O O . PRO A 1 91 ? -7.768 7.492 9.990 1.00 82.56 91 PRO A O 1
ATOM 672 N N . ALA A 1 92 ? -7.470 5.279 10.365 1.00 77.12 92 ALA A N 1
ATOM 673 C CA . ALA A 1 92 ? -8.843 4.991 10.786 1.00 77.12 92 ALA A CA 1
ATOM 674 C C . ALA A 1 92 ? -9.366 5.981 11.846 1.00 77.12 92 ALA A C 1
ATOM 676 O O . AL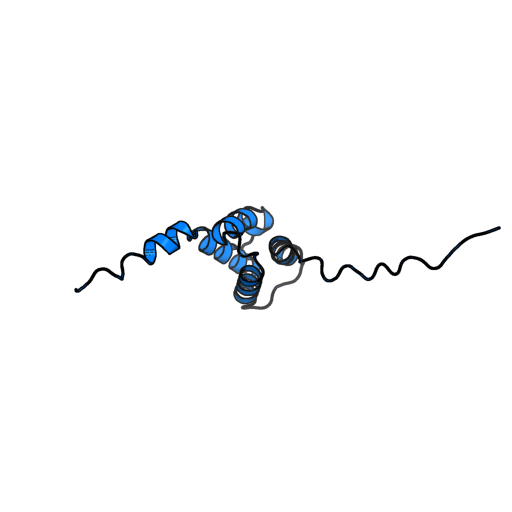A A 1 92 ? -10.512 6.423 11.783 1.00 77.12 92 ALA A O 1
ATOM 677 N N . GLU A 1 93 ? -8.505 6.418 12.767 1.00 76.62 93 GLU A N 1
ATOM 678 C CA . GLU A 1 93 ? -8.814 7.419 13.797 1.00 76.62 93 GLU A CA 1
ATOM 679 C C . GLU A 1 93 ? -9.251 8.771 13.201 1.00 76.62 93 GLU A C 1
ATOM 681 O O . GLU A 1 93 ? -10.217 9.391 13.655 1.00 76.62 93 GLU A O 1
ATOM 686 N N . LYS A 1 94 ? -8.578 9.220 12.135 1.00 75.88 94 LYS A N 1
ATOM 687 C CA . LYS A 1 94 ? -8.869 10.485 11.442 1.00 75.88 94 LYS A CA 1
ATOM 688 C C . LYS A 1 94 ? -10.168 10.401 10.639 1.00 75.88 94 LYS A C 1
ATOM 690 O O . LYS A 1 94 ? -10.928 11.373 10.603 1.00 75.88 94 LYS A O 1
ATOM 695 N N . LEU A 1 95 ? -10.443 9.240 10.041 1.00 73.69 95 LEU A N 1
ATOM 696 C CA . LEU A 1 95 ? -11.697 8.952 9.333 1.00 73.69 95 LEU A CA 1
ATOM 697 C C . LEU A 1 95 ? -12.886 8.866 10.308 1.00 73.69 95 LEU A C 1
ATOM 699 O O . LEU A 1 95 ? -13.938 9.472 10.091 1.00 73.69 95 LEU A O 1
ATOM 703 N N . ALA A 1 96 ? -12.699 8.210 11.454 1.00 74.88 96 ALA A N 1
ATOM 704 C CA . ALA A 1 96 ? -13.704 8.143 12.512 1.00 74.88 96 ALA A CA 1
ATOM 705 C C . ALA A 1 96 ? -14.022 9.530 13.106 1.00 74.88 96 ALA A C 1
ATOM 707 O O . ALA A 1 96 ? -15.178 9.829 13.417 1.00 74.88 96 ALA A O 1
ATOM 708 N N . ALA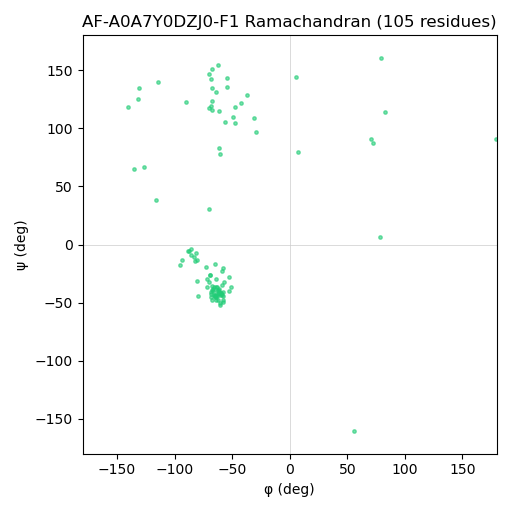 A 1 97 ? -13.018 10.406 13.226 1.00 69.75 97 ALA A N 1
ATOM 709 C CA . ALA A 1 97 ? -13.193 11.782 13.694 1.00 69.75 97 ALA A CA 1
ATOM 710 C C . ALA A 1 97 ? -13.957 12.678 12.697 1.00 69.75 97 ALA A C 1
ATOM 712 O O . ALA A 1 97 ? -14.612 13.639 13.113 1.00 69.75 97 ALA A O 1
ATOM 713 N N . THR A 1 98 ? -13.913 12.367 11.397 1.00 64.69 98 THR A N 1
ATOM 714 C CA . THR A 1 98 ? -14.639 13.118 10.356 1.00 64.69 98 THR A CA 1
ATOM 715 C C . THR A 1 98 ? -16.117 12.719 10.273 1.00 64.69 98 THR A C 1
ATOM 717 O O . THR A 1 98 ? -16.961 13.585 10.046 1.00 64.69 98 THR A O 1
ATOM 720 N N . GLY A 1 99 ? -16.465 11.460 10.571 1.00 58.72 99 GLY A N 1
ATOM 721 C CA . GLY A 1 99 ? -17.850 10.962 10.529 1.00 58.72 99 GLY A CA 1
ATOM 722 C C . GLY A 1 99 ? -18.780 11.445 11.657 1.00 58.72 99 GLY A C 1
ATOM 723 O O . GLY A 1 99 ? -19.999 11.414 11.509 1.00 58.72 99 GLY A O 1
ATOM 724 N N . ARG A 1 100 ? -18.249 11.937 12.787 1.00 56.25 100 ARG A N 1
ATOM 725 C CA . ARG A 1 100 ? -19.065 12.267 13.981 1.00 56.25 100 ARG A CA 1
ATOM 726 C C . ARG A 1 100 ? -19.649 13.685 14.018 1.00 56.25 100 ARG A C 1
ATOM 728 O O . ARG A 1 100 ? -20.424 13.992 14.921 1.00 56.25 100 ARG A O 1
ATOM 735 N N . ARG A 1 101 ? -19.322 14.562 13.063 1.00 55.81 101 ARG A N 1
ATOM 736 C CA . ARG A 1 101 ? -19.816 15.959 13.057 1.00 55.81 101 ARG A CA 1
ATOM 737 C C . ARG A 1 101 ? -21.193 16.149 12.401 1.00 55.81 101 ARG A C 1
ATOM 739 O O . ARG A 1 101 ? -21.717 17.256 12.436 1.00 55.81 101 ARG A O 1
ATOM 746 N N . GLY A 1 102 ? -21.790 15.095 11.838 1.00 55.38 102 GLY A N 1
ATOM 747 C CA . GLY A 1 102 ? -23.031 15.188 11.056 1.00 55.38 102 GLY A CA 1
ATOM 748 C C . GLY A 1 102 ? -24.349 14.951 11.802 1.00 55.38 102 GLY A C 1
ATOM 749 O O . GLY A 1 102 ? -25.394 15.274 11.252 1.00 55.38 102 GLY A O 1
ATOM 750 N N . HIS A 1 103 ? -24.349 14.419 13.032 1.00 53.28 103 HIS A N 1
ATOM 751 C CA . HIS A 1 103 ? -25.590 13.952 13.682 1.00 53.28 103 HIS A CA 1
ATOM 752 C C . HIS A 1 103 ? -25.984 14.727 14.949 1.00 53.28 103 HIS A C 1
ATOM 754 O O . HIS A 1 103 ? -26.460 14.162 15.930 1.00 53.28 103 HIS A O 1
ATOM 760 N N . ARG A 1 104 ? -25.777 16.047 14.952 1.00 53.16 104 ARG A N 1
ATOM 761 C CA . ARG A 1 104 ? -26.302 16.917 16.014 1.00 53.16 104 ARG A CA 1
ATOM 762 C C . ARG A 1 104 ? -26.921 18.175 15.419 1.00 53.16 104 ARG A C 1
ATOM 764 O O . ARG A 1 104 ? -26.412 19.276 15.598 1.00 53.16 104 ARG A O 1
ATOM 771 N N . ARG A 1 105 ? -28.007 17.997 14.664 1.00 52.50 105 ARG A N 1
ATOM 772 C CA . ARG A 1 105 ? -28.929 19.078 14.299 1.00 52.50 105 ARG A CA 1
ATOM 773 C C . ARG A 1 105 ? -30.369 18.558 14.355 1.00 52.50 105 ARG A C 1
ATOM 775 O O . ARG A 1 105 ? -30.715 17.661 13.601 1.00 52.50 105 ARG A O 1
ATOM 782 N N . HIS A 1 106 ? -31.144 19.188 15.240 1.00 48.84 106 HIS A N 1
ATOM 783 C CA . HIS A 1 106 ? -32.603 19.153 15.396 1.00 48.84 106 HIS A CA 1
ATOM 784 C C . HIS A 1 106 ? -33.244 17.881 15.972 1.00 48.84 106 HIS A C 1
ATOM 786 O O . HIS A 1 106 ? -33.740 17.028 15.243 1.00 48.84 106 HIS A O 1
ATOM 792 N N . ALA A 1 107 ? -33.327 17.848 17.303 1.00 41.84 107 ALA A N 1
ATOM 793 C CA . ALA A 1 107 ? -34.558 17.516 18.017 1.00 41.84 107 ALA A CA 1
ATOM 794 C C . ALA A 1 107 ? -34.756 18.576 19.108 1.00 41.84 107 ALA A C 1
ATOM 796 O O . ALA A 1 107 ? -33.722 18.974 19.699 1.00 41.84 107 ALA A O 1
#

Organism: NCBI:txid2729598

Radius of gyration: 20.49 Å; Cα contacts (8 Å, |Δi|>4): 78; chains: 1; bounding box: 48×74×36 Å

Secondary structure (DSSP, 8-state):
-------------S-----HHHHHHHHHH--SPPPTTHHHHHHHHHHHHS-TTS-HHHHHHHHHTSHHHHT--SHHHHHHHHHHHHHTT--HHHHHHHHTTSS-S--

pLDDT: mean 75.27, std 18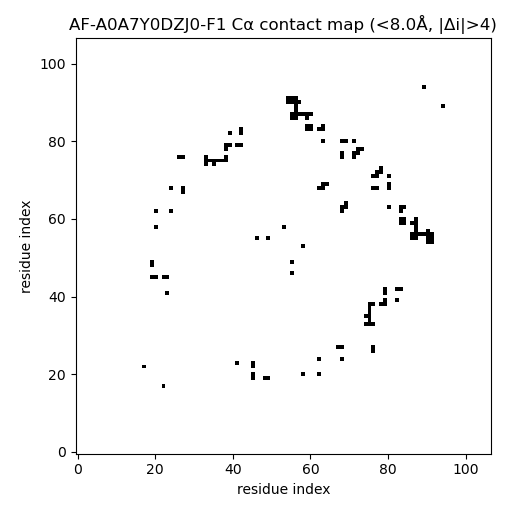.28, range [35.47, 94.88]

Foldseek 3Di:
DDDDDDDDPPVPPPPPLCQLLNQLVVVLVPPDQDDAPVLVVSLVVSVVSDDPPDWLLVVLVVSLPPCSQVPDDDHSSNVNSVVSVVSVVCTPVNVVVVVPPPPPDDD

Sequence (107 aa):
MTVSLYPSDSVASPVAIADPQQCLTALFEMDTTLPDGFAETAILSWLISLPSEIDPARAAATLGSLPRIAGAQGGETGRISQLLREIARYPAEKLAATGRRGHRRHA